Protein AF-A0AAV3U294-F1 (afdb_monomer)

Sequence (152 aa):
MIKMIFPLLAILTLQACTVTKSQQLVNYAGEISECKSTVEGLPAFDPGAHITANRNLRIVCESRAKTGWYPAENAGRVVITTIQAGERVVVQSVGESVVSVRAQDIILSIDGEAVNNAEEAKKYLFGKVGSPVNITVLRDNKAVIVTEHRSK

Radius of gyration: 25.11 Å; Cα contacts (8 Å, |Δi|>4): 289; chains: 1; bounding box: 40×27×100 Å

Solvent-accessible surface area (backbone atoms only — not comparable to full-atom values): 8677 Å² total; per-residue (Å²): 138,84,82,85,81,76,81,77,78,75,77,73,74,75,70,68,33,59,33,74,42,74,49,54,26,30,33,89,86,71,50,77,49,74,43,69,18,75,33,74,83,40,58,70,82,40,66,66,41,53,52,49,14,51,52,50,28,48,55,55,44,56,60,39,40,79,75,41,32,27,48,53,96,44,46,32,78,80,43,64,43,58,38,70,58,85,79,39,17,29,27,69,41,62,34,93,85,52,84,71,68,53,60,70,27,30,45,50,22,50,75,82,43,75,42,68,45,27,66,59,50,45,40,54,56,27,60,44,40,74,37,74,43,42,35,32,26,40,50,97,92,37,84,43,81,34,72,46,71,33,69,121

Organism: NCBI:txid1306992

Secondary structure (DSSP, 8-state):
------------------EEEEEEEEETT--EEEEEEEE-SS-TT-HHHHHHHHHHHHHHHHHHHTTTEEEGGGPPP--EEEEEETTEEEEEEE-TT--S--TTPEEEEETTEE---HHHHHHHHHT-TTSEEEEEEEETTEEEEEEEE---

Mean predicted aligned error: 10.56 Å

pLDDT: mean 82.38, std 15.06, range [34.22, 97.06]

Nearest PDB structures (foldseek):
  7xft-assembly1_A-2  TM=9.352E-01  e=7.490E-03  Pseudomonas aeruginosa PAO1
  7w70-assembly1_B  TM=9.264E-01  e=1.269E-02  Kangiella koreensis DSM 16069
  7w6y-assembly1_A  TM=9.247E-01  e=2.151E-02  Kangiella koreensis DSM 16069
  3id4-assembly1_A  TM=8.859E-01  e=4.609E-02  Escherichia coli K-12
  3id3-assembly1_B  TM=6.899E-01  e=3.058E-02  Escherichia coli K-12

Foldseek 3Di:
DDDPDDPPPPPPPPPFAKDKDKFWKAFLVRDIDMQMFIDTNDHNPPVVRVVVRVVNSCVRQVVVLVVLIEGPVQFANQQWQWDQDPQWIFTCGGHPLWDFDDGGWTWQDKQPHGDRDRVVVSSVVRRQAQHWIWTFTQDPNDTDTDIHHHHD

Structure (mmCIF, N/CA/C/O backbone):
data_AF-A0AAV3U294-F1
#
_entry.id   AF-A0AAV3U294-F1
#
loop_
_atom_site.group_PDB
_atom_site.id
_atom_site.type_symbol
_atom_site.label_atom_id
_atom_site.label_alt_id
_atom_site.label_comp_id
_atom_site.label_asym_id
_atom_site.label_entity_id
_atom_site.label_seq_id
_atom_site.pdbx_PDB_ins_code
_atom_site.Cartn_x
_atom_site.Cartn_y
_atom_site.Cartn_z
_atom_site.occupancy
_atom_site.B_iso_or_equiv
_atom_site.auth_seq_id
_atom_site.auth_comp_id
_atom_site.auth_asym_id
_atom_site.auth_atom_id
_atom_site.pdbx_PDB_model_num
ATOM 1 N N . MET A 1 1 ? 22.236 -13.099 -76.195 1.00 40.25 1 MET A N 1
ATOM 2 C CA . MET A 1 1 ? 23.164 -12.249 -75.410 1.00 40.25 1 MET A CA 1
ATOM 3 C C . MET A 1 1 ? 22.431 -10.990 -74.971 1.00 40.25 1 MET A C 1
ATOM 5 O O . MET A 1 1 ? 21.498 -10.606 -75.656 1.00 40.25 1 MET A O 1
ATOM 9 N N . ILE A 1 2 ? 22.895 -10.383 -73.870 1.00 34.22 2 ILE A N 1
ATOM 10 C CA . ILE A 1 2 ? 22.353 -9.234 -73.109 1.00 34.22 2 ILE A CA 1
ATOM 11 C C . ILE A 1 2 ? 21.396 -9.644 -71.973 1.00 34.22 2 ILE A C 1
ATOM 13 O O . ILE A 1 2 ? 20.177 -9.669 -72.095 1.00 34.22 2 ILE A O 1
ATOM 17 N N . LYS A 1 3 ? 22.025 -9.981 -70.836 1.00 34.22 3 LYS A N 1
ATOM 18 C CA . LYS A 1 3 ? 21.443 -10.003 -69.487 1.00 34.22 3 LYS A CA 1
ATOM 19 C C . LYS A 1 3 ? 21.236 -8.550 -69.044 1.00 34.22 3 LYS A C 1
ATOM 21 O O . LYS A 1 3 ? 22.219 -7.839 -68.855 1.00 34.22 3 LYS A O 1
ATOM 26 N N . MET A 1 4 ? 19.990 -8.121 -68.856 1.00 35.88 4 MET A N 1
ATOM 27 C CA . MET A 1 4 ? 19.680 -6.904 -68.101 1.00 35.88 4 MET A CA 1
ATOM 28 C C . MET A 1 4 ? 19.887 -7.191 -66.612 1.00 35.88 4 MET A C 1
ATOM 30 O O . MET A 1 4 ? 19.115 -7.920 -65.994 1.00 35.88 4 MET A O 1
ATOM 34 N N . ILE A 1 5 ? 20.963 -6.646 -66.050 1.00 45.22 5 ILE A N 1
ATOM 35 C CA . ILE A 1 5 ? 21.201 -6.604 -64.608 1.00 45.22 5 ILE A CA 1
ATOM 36 C C . ILE A 1 5 ? 20.440 -5.382 -64.089 1.00 45.22 5 ILE A C 1
ATOM 38 O O . ILE A 1 5 ? 20.882 -4.250 -64.263 1.00 45.22 5 ILE A O 1
ATOM 42 N N . PHE A 1 6 ? 19.271 -5.610 -63.493 1.00 44.47 6 PHE A N 1
ATOM 43 C CA . PHE A 1 6 ? 18.616 -4.609 -62.654 1.00 44.47 6 PHE A CA 1
ATOM 44 C C . PHE A 1 6 ? 19.454 -4.440 -61.379 1.00 44.47 6 PHE A C 1
ATOM 46 O O . PHE A 1 6 ? 19.675 -5.439 -60.685 1.00 44.47 6 PHE A O 1
ATOM 53 N N . PRO A 1 7 ? 19.924 -3.228 -61.030 1.00 44.84 7 PRO A N 1
ATOM 54 C CA . PRO A 1 7 ? 20.492 -3.002 -59.718 1.00 44.84 7 PRO A CA 1
ATOM 55 C C . PRO A 1 7 ? 19.323 -3.027 -58.737 1.00 44.84 7 PRO A C 1
ATOM 57 O O . PRO A 1 7 ? 18.534 -2.086 -58.648 1.00 44.84 7 PRO A O 1
ATOM 6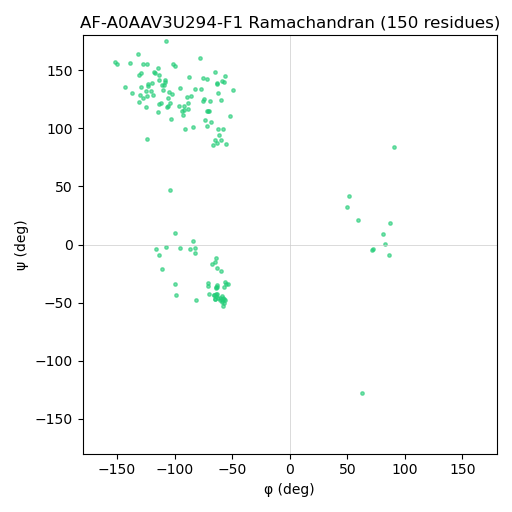0 N N . LEU A 1 8 ? 19.182 -4.154 -58.041 1.00 42.12 8 LEU A N 1
ATOM 61 C CA . LEU A 1 8 ? 18.346 -4.269 -56.861 1.00 42.12 8 LEU A CA 1
ATOM 62 C C . LEU A 1 8 ? 18.932 -3.287 -55.839 1.00 42.12 8 LEU A C 1
ATOM 64 O O . LEU A 1 8 ? 19.916 -3.584 -55.163 1.00 42.12 8 LEU A O 1
ATOM 68 N N . LEU A 1 9 ? 18.385 -2.072 -55.802 1.00 44.19 9 LEU A N 1
ATOM 69 C CA . LEU A 1 9 ? 18.659 -1.088 -54.771 1.00 44.19 9 LEU A CA 1
ATOM 70 C C . LEU A 1 9 ? 18.082 -1.674 -53.478 1.00 44.19 9 LEU A C 1
ATOM 72 O O . LEU A 1 9 ? 16.915 -1.475 -53.147 1.00 44.19 9 LEU A O 1
ATOM 76 N N . ALA A 1 10 ? 18.881 -2.500 -52.804 1.00 46.44 10 ALA A N 1
ATOM 77 C CA . ALA A 1 10 ? 18.599 -2.981 -51.470 1.00 46.44 10 ALA A CA 1
ATOM 78 C C . ALA A 1 10 ? 18.621 -1.756 -50.556 1.00 46.44 10 ALA A C 1
ATOM 80 O O . ALA A 1 10 ? 19.665 -1.352 -50.047 1.00 46.44 10 ALA A O 1
ATOM 81 N N . ILE A 1 11 ? 17.456 -1.130 -50.395 1.00 49.09 11 ILE A N 1
ATOM 82 C CA . ILE A 1 11 ? 17.183 -0.230 -49.285 1.00 49.09 11 ILE A CA 1
ATOM 83 C C . ILE A 1 11 ? 17.280 -1.122 -48.047 1.00 49.09 11 ILE A C 1
ATOM 85 O O . ILE A 1 11 ? 16.300 -1.724 -47.612 1.00 49.09 11 ILE A O 1
ATOM 89 N N . LEU A 1 12 ? 18.497 -1.268 -47.518 1.00 42.12 12 LEU A N 1
ATOM 90 C CA . LEU A 1 12 ? 18.715 -1.630 -46.131 1.00 42.12 12 LEU A CA 1
ATOM 91 C C . LEU A 1 12 ? 18.054 -0.511 -45.337 1.00 42.12 12 LEU A C 1
ATOM 93 O O . LEU A 1 12 ? 18.664 0.516 -45.043 1.00 42.12 12 LEU A O 1
ATOM 97 N N . THR A 1 13 ? 16.770 -0.683 -45.033 1.00 50.41 13 THR A N 1
ATOM 98 C CA . THR A 1 13 ? 16.169 0.023 -43.918 1.00 50.41 13 THR A CA 1
ATOM 99 C C . THR A 1 13 ? 17.004 -0.394 -42.719 1.00 50.41 13 THR A C 1
ATOM 101 O O . THR A 1 13 ? 16.867 -1.514 -42.226 1.00 50.41 13 THR A O 1
ATOM 104 N N . LEU A 1 14 ? 17.937 0.471 -42.319 1.00 49.47 14 LEU A N 1
ATOM 105 C CA . LEU A 1 14 ? 18.523 0.481 -40.990 1.00 49.47 14 LEU A CA 1
ATOM 106 C C . LEU A 1 14 ? 17.332 0.582 -40.045 1.00 49.47 14 LEU A C 1
ATOM 108 O O . LEU A 1 14 ? 16.868 1.674 -39.726 1.00 49.47 14 LEU A O 1
ATOM 112 N N . GLN A 1 15 ? 16.757 -0.565 -39.688 1.00 58.09 15 GLN A N 1
ATOM 113 C CA . GLN A 1 15 ? 15.826 -0.647 -38.588 1.00 58.09 15 GLN A CA 1
ATOM 114 C C . GLN A 1 15 ? 16.664 -0.230 -37.393 1.00 58.09 15 GLN A C 1
ATOM 116 O O . GLN A 1 15 ? 17.514 -0.991 -36.933 1.00 58.09 15 GLN A O 1
ATOM 121 N N . ALA A 1 16 ? 16.525 1.034 -36.993 1.00 57.28 16 ALA A N 1
ATOM 122 C CA . ALA A 1 16 ? 17.117 1.529 -35.773 1.00 57.28 16 ALA A CA 1
ATOM 123 C C . ALA A 1 16 ? 16.674 0.555 -34.684 1.00 57.28 16 ALA A C 1
ATOM 125 O O . ALA A 1 16 ? 15.483 0.426 -34.403 1.00 57.28 16 ALA A O 1
ATOM 126 N N . CYS A 1 17 ? 17.623 -0.217 -34.164 1.00 70.75 17 CYS A N 1
ATOM 127 C CA . CYS A 1 17 ? 17.337 -1.131 -33.082 1.00 70.75 17 CYS A CA 1
ATOM 128 C C . CYS A 1 17 ? 16.820 -0.289 -31.915 1.00 70.75 17 CYS A C 1
ATOM 130 O O . CYS A 1 17 ? 17.468 0.670 -31.496 1.00 70.75 17 CYS A O 1
ATOM 132 N N . THR A 1 18 ? 15.633 -0.620 -31.428 1.00 80.81 18 THR A N 1
ATOM 133 C CA . THR A 1 18 ? 15.061 -0.007 -30.237 1.00 80.81 18 THR A CA 1
ATOM 134 C C . THR A 1 18 ? 15.078 -1.031 -29.118 1.00 80.81 18 THR A C 1
ATOM 136 O O . THR A 1 18 ? 14.782 -2.211 -29.313 1.00 80.81 18 THR A O 1
ATOM 139 N N . VAL A 1 19 ? 15.457 -0.588 -27.922 1.00 83.56 19 VAL A N 1
ATOM 140 C CA . VAL A 1 19 ? 15.300 -1.392 -26.711 1.00 83.56 19 VAL A CA 1
ATOM 141 C C . VAL A 1 19 ? 14.099 -0.851 -25.964 1.00 83.56 19 VAL A C 1
ATOM 143 O O . VAL A 1 19 ? 14.160 0.233 -25.385 1.00 83.56 19 VAL A O 1
ATOM 146 N N . THR A 1 20 ? 13.011 -1.617 -25.971 1.00 87.50 20 THR A N 1
ATOM 147 C CA . THR A 1 20 ? 11.810 -1.315 -25.190 1.00 87.50 20 THR A CA 1
ATOM 148 C C . THR A 1 20 ? 11.723 -2.246 -23.988 1.00 87.50 20 THR A C 1
ATOM 150 O O . THR A 1 20 ? 11.865 -3.464 -24.102 1.00 87.50 20 THR A O 1
ATOM 153 N N . LYS A 1 21 ? 11.480 -1.661 -22.818 1.00 89.75 21 LYS A N 1
ATOM 154 C CA . LYS A 1 21 ? 11.148 -2.367 -21.580 1.00 89.75 21 LYS A CA 1
ATOM 155 C C . LYS A 1 21 ? 9.771 -1.911 -21.124 1.00 89.75 21 LYS A C 1
ATOM 157 O O . LYS A 1 21 ? 9.467 -0.718 -21.201 1.00 89.75 21 LYS A O 1
ATOM 162 N N . SER A 1 22 ? 8.953 -2.840 -20.646 1.00 91.69 22 SER A N 1
ATOM 163 C CA . SER A 1 22 ? 7.654 -2.512 -20.073 1.00 91.69 22 SER A CA 1
ATOM 164 C C . SER A 1 22 ? 7.354 -3.319 -18.820 1.00 91.69 22 SER A C 1
ATOM 166 O O . SER A 1 22 ? 7.934 -4.381 -18.595 1.00 91.69 22 SER A O 1
ATOM 168 N N . GLN A 1 23 ? 6.472 -2.776 -17.986 1.00 90.88 23 GLN A N 1
ATOM 169 C CA . GLN A 1 23 ? 5.974 -3.426 -16.783 1.00 90.88 23 GLN A CA 1
ATOM 170 C C . GLN A 1 23 ? 4.496 -3.079 -16.598 1.00 90.88 23 GLN A C 1
ATOM 172 O O . GLN A 1 23 ? 4.084 -1.926 -16.756 1.00 90.88 23 GLN A O 1
ATOM 177 N N . GLN A 1 24 ? 3.695 -4.094 -16.275 1.00 92.00 24 GLN A N 1
ATOM 178 C CA . GLN A 1 24 ? 2.291 -3.906 -15.934 1.00 92.00 24 GLN A CA 1
ATOM 179 C C . GLN A 1 24 ? 2.167 -3.375 -14.508 1.00 92.00 24 GLN A C 1
ATOM 181 O O . GLN A 1 24 ? 2.791 -3.883 -13.574 1.00 92.00 24 GLN A O 1
ATOM 186 N N . LEU A 1 25 ? 1.333 -2.358 -14.358 1.00 89.69 25 LEU A N 1
ATOM 187 C CA . LEU A 1 25 ? 0.952 -1.753 -13.099 1.00 89.69 25 LEU A CA 1
ATOM 188 C C . LEU A 1 25 ? -0.528 -2.017 -12.851 1.00 89.69 25 LEU A C 1
ATOM 190 O O . LEU A 1 25 ? -1.332 -2.005 -13.781 1.00 89.69 25 LEU A O 1
ATOM 194 N N . VAL A 1 26 ? -0.887 -2.183 -11.589 1.00 89.44 26 VAL A N 1
ATOM 195 C CA . VAL A 1 26 ? -2.268 -2.290 -11.134 1.00 89.44 26 VAL A CA 1
ATOM 196 C C . VAL A 1 26 ? -2.483 -1.344 -9.960 1.00 89.44 26 VAL A C 1
ATOM 198 O O . VAL A 1 26 ? -1.564 -1.094 -9.173 1.00 89.44 26 VAL A O 1
ATOM 201 N N . ASN A 1 27 ? -3.678 -0.780 -9.853 1.00 87.62 27 ASN A N 1
ATOM 202 C CA . ASN A 1 27 ? -4.065 0.035 -8.708 1.00 87.62 27 ASN A CA 1
ATOM 203 C C . ASN A 1 27 ? -5.069 -0.699 -7.808 1.00 87.62 27 ASN A C 1
ATOM 205 O O . ASN A 1 27 ? -5.551 -1.789 -8.116 1.00 87.62 27 ASN A O 1
ATOM 209 N N . TYR A 1 28 ? -5.410 -0.085 -6.678 1.00 81.31 28 TYR A N 1
ATOM 210 C CA . TYR A 1 28 ? -6.334 -0.670 -5.703 1.00 81.31 28 TYR A CA 1
ATOM 211 C C . TYR A 1 28 ? -7.773 -0.852 -6.230 1.00 81.31 28 TYR A C 1
ATOM 213 O O . TYR A 1 28 ? -8.568 -1.538 -5.584 1.00 81.31 28 TYR A O 1
ATOM 221 N N . ALA A 1 29 ? -8.126 -0.207 -7.348 1.00 82.06 29 ALA A N 1
ATOM 222 C CA . ALA A 1 29 ? -9.411 -0.359 -8.027 1.00 82.06 29 ALA A CA 1
ATOM 223 C C . ALA A 1 29 ? -9.412 -1.540 -9.018 1.00 82.06 29 ALA A C 1
ATOM 225 O O . ALA A 1 29 ? -10.452 -1.859 -9.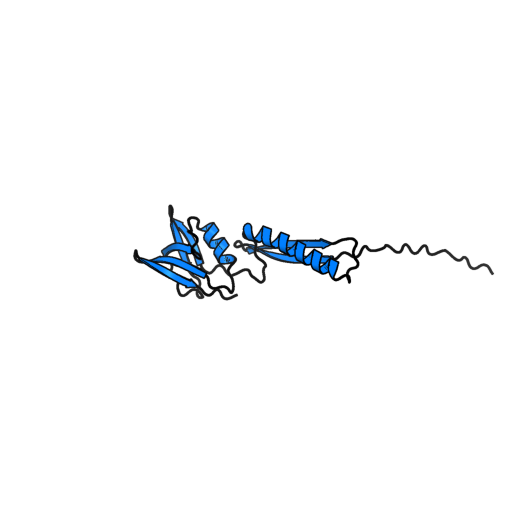587 1.00 82.06 29 ALA A O 1
ATOM 226 N N . GLY A 1 30 ? -8.269 -2.212 -9.200 1.00 82.19 30 GLY A N 1
ATOM 227 C CA . GLY A 1 30 ? -8.105 -3.306 -10.155 1.00 82.19 30 GLY A CA 1
ATOM 228 C C . GLY A 1 30 ? -7.871 -2.835 -11.591 1.00 82.19 30 GLY A C 1
ATOM 229 O O . GLY A 1 30 ? -7.870 -3.657 -12.505 1.00 82.19 30 GLY A O 1
ATOM 230 N N . GLU A 1 31 ? -7.661 -1.536 -11.810 1.00 88.88 31 GLU A N 1
ATOM 231 C CA . GLU A 1 31 ? -7.319 -1.013 -13.130 1.00 88.88 31 GLU A CA 1
ATOM 232 C C . GLU A 1 31 ? -5.888 -1.402 -13.487 1.00 88.88 31 GLU A C 1
ATOM 234 O O . GLU A 1 31 ? -4.999 -1.387 -12.635 1.00 88.88 31 GLU A O 1
ATOM 239 N N . ILE A 1 32 ? -5.664 -1.712 -14.763 1.00 90.12 32 ILE A N 1
ATOM 240 C CA . ILE A 1 32 ? -4.362 -2.115 -15.293 1.00 90.12 32 ILE A CA 1
ATOM 241 C C . ILE A 1 32 ? -3.824 -0.995 -16.184 1.00 90.12 32 ILE A C 1
ATOM 243 O O . ILE A 1 32 ? -4.522 -0.479 -17.054 1.00 90.12 32 ILE A O 1
ATOM 247 N N . SER A 1 33 ? -2.560 -0.639 -15.986 1.00 91.81 33 SER A N 1
ATOM 248 C CA . SER A 1 33 ? -1.807 0.302 -16.815 1.00 91.81 33 SER A CA 1
ATOM 249 C C . SER A 1 33 ? -0.453 -0.311 -17.152 1.00 91.81 33 SER A C 1
ATOM 251 O O . SER A 1 33 ? 0.008 -1.240 -16.501 1.00 91.81 33 SER A O 1
ATOM 253 N N . GLU A 1 34 ? 0.232 0.233 -18.149 1.00 92.19 34 GLU A N 1
ATOM 254 C CA . GLU A 1 34 ? 1.587 -0.186 -18.501 1.00 92.19 34 GLU A CA 1
ATOM 255 C C . GLU A 1 34 ? 2.542 1.006 -18.376 1.00 92.19 34 GLU A C 1
ATOM 257 O O . GLU A 1 34 ? 2.239 2.098 -18.862 1.00 92.19 34 GLU A O 1
ATOM 262 N N . CYS A 1 35 ? 3.684 0.822 -17.711 1.00 89.81 35 CYS A N 1
ATOM 263 C CA . CYS A 1 35 ? 4.816 1.740 -17.825 1.00 89.81 35 CYS A CA 1
ATOM 264 C C . CYS A 1 35 ? 5.779 1.200 -18.887 1.00 89.81 35 CYS A C 1
ATOM 266 O O . CYS A 1 35 ? 6.063 0.003 -18.927 1.00 89.81 35 CYS A O 1
ATOM 268 N N . LYS A 1 36 ? 6.255 2.084 -19.773 1.00 91.88 36 LYS A N 1
ATOM 269 C CA . LYS A 1 36 ? 7.175 1.756 -20.870 1.00 91.88 36 LYS A CA 1
ATOM 270 C C . LYS A 1 36 ? 8.368 2.692 -20.864 1.00 91.88 36 LYS A C 1
ATOM 272 O O . LYS A 1 36 ? 8.243 3.867 -20.533 1.00 91.88 36 LYS A O 1
ATOM 277 N N . SER A 1 37 ? 9.502 2.161 -21.286 1.00 90.75 37 SER A N 1
ATOM 278 C CA . SER A 1 37 ? 10.722 2.907 -21.547 1.00 90.75 37 SER A CA 1
ATOM 279 C C . SER A 1 37 ? 11.332 2.401 -22.843 1.00 90.75 37 SER A C 1
ATOM 281 O O . SER A 1 37 ? 11.488 1.190 -23.013 1.00 90.75 37 SER A O 1
ATOM 283 N N . THR A 1 38 ? 11.670 3.324 -23.740 1.00 87.56 38 THR A N 1
ATOM 284 C CA . THR A 1 38 ? 12.287 3.023 -25.032 1.00 87.56 38 THR A CA 1
ATOM 285 C C . THR A 1 38 ? 13.586 3.805 -25.153 1.00 87.56 38 THR A C 1
ATOM 287 O O . THR A 1 38 ? 13.620 5.003 -24.879 1.00 87.56 38 THR A O 1
ATOM 290 N N . VAL A 1 39 ? 14.654 3.121 -25.556 1.00 85.00 39 VAL A N 1
ATOM 291 C CA . VAL A 1 39 ? 15.932 3.732 -25.934 1.00 85.00 39 VAL A CA 1
ATOM 292 C C 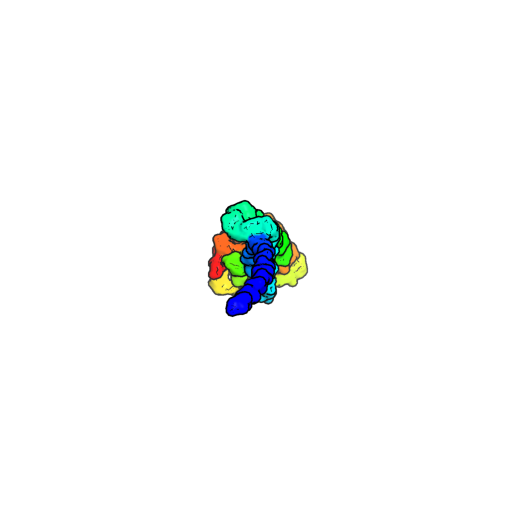. VAL A 1 39 ? 16.133 3.486 -27.423 1.00 85.00 39 VAL A C 1
ATOM 294 O O . VAL A 1 39 ? 16.131 2.337 -27.871 1.00 85.00 39 VAL A O 1
ATOM 297 N N . GLU A 1 40 ? 16.265 4.571 -28.180 1.00 85.19 40 GLU A N 1
ATOM 298 C CA . GLU A 1 40 ? 16.476 4.557 -29.628 1.00 85.19 40 GLU A CA 1
ATOM 299 C C . GLU A 1 40 ? 17.952 4.807 -29.964 1.00 85.19 40 GLU A C 1
ATOM 301 O O . GLU A 1 40 ? 18.683 5.424 -29.189 1.00 85.19 40 GLU A O 1
ATOM 306 N N . GLY A 1 41 ? 18.393 4.343 -31.135 1.00 75.25 41 GLY A N 1
ATOM 307 C CA . GLY A 1 41 ? 19.711 4.685 -31.683 1.00 75.25 41 GLY A CA 1
ATOM 308 C C . GLY A 1 41 ? 20.888 3.862 -31.152 1.00 75.25 41 GLY A C 1
ATOM 309 O O . GLY A 1 41 ? 22.012 4.076 -31.600 1.00 75.25 41 GLY A O 1
ATOM 310 N N . LEU A 1 42 ? 20.648 2.897 -30.259 1.00 70.94 42 LEU A N 1
ATOM 311 C CA . LEU A 1 42 ? 21.655 1.934 -29.811 1.00 70.94 42 LEU A CA 1
ATOM 312 C C . LEU A 1 42 ? 21.292 0.518 -30.272 1.00 70.94 42 LEU A C 1
ATOM 314 O O . LEU A 1 42 ? 20.117 0.147 -30.257 1.00 70.94 42 LEU A O 1
ATOM 318 N N . PRO A 1 43 ? 22.275 -0.306 -30.673 1.00 72.00 43 PRO A N 1
ATOM 319 C CA . PRO A 1 43 ? 22.000 -1.683 -31.044 1.00 72.00 43 PRO A CA 1
ATOM 320 C C . PRO A 1 43 ? 21.357 -2.443 -29.878 1.00 72.00 43 PRO A C 1
ATOM 322 O O . PRO A 1 43 ? 21.762 -2.301 -28.729 1.00 72.00 43 PRO A O 1
ATOM 325 N N . ALA A 1 44 ? 20.380 -3.304 -30.170 1.00 68.31 44 ALA A N 1
ATOM 326 C CA . ALA A 1 44 ? 19.616 -4.016 -29.142 1.00 68.31 44 ALA A CA 1
ATOM 327 C C . ALA A 1 44 ? 20.457 -4.988 -28.294 1.00 68.31 44 ALA A C 1
ATOM 329 O O . ALA A 1 44 ? 19.981 -5.485 -27.281 1.00 68.31 44 ALA A O 1
ATOM 330 N N . PHE A 1 45 ? 21.690 -5.281 -28.698 1.00 74.00 45 PHE A N 1
ATOM 331 C CA . PHE A 1 45 ? 22.648 -6.095 -27.951 1.00 74.00 45 PHE A CA 1
ATOM 332 C C . PHE A 1 45 ? 23.608 -5.259 -27.093 1.00 74.00 45 PHE A C 1
ATOM 334 O O . PHE A 1 45 ? 24.408 -5.841 -26.368 1.00 74.00 45 PHE A O 1
ATOM 341 N N . ASP A 1 46 ? 23.531 -3.925 -27.142 1.00 80.38 46 ASP A N 1
ATOM 342 C CA . ASP A 1 46 ? 24.310 -3.044 -26.273 1.00 80.38 46 ASP A CA 1
ATOM 343 C C . ASP A 1 46 ? 23.792 -3.140 -24.825 1.00 80.38 46 ASP A C 1
ATOM 345 O O . ASP A 1 46 ? 22.657 -2.728 -24.542 1.00 80.38 46 ASP A O 1
ATOM 349 N N . PRO A 1 47 ? 24.598 -3.646 -23.873 1.00 83.56 47 PRO A N 1
ATOM 350 C CA . PRO A 1 47 ? 24.214 -3.688 -22.467 1.00 83.56 47 PRO A CA 1
ATOM 351 C C . PRO A 1 47 ? 23.856 -2.302 -21.911 1.00 83.56 47 PRO A C 1
ATOM 353 O O . PRO A 1 47 ? 22.960 -2.192 -21.073 1.00 83.56 47 PRO A O 1
ATOM 356 N N . GLY A 1 48 ? 24.495 -1.234 -22.402 1.00 84.19 48 GLY A N 1
ATOM 357 C CA . GLY A 1 48 ? 24.218 0.148 -22.012 1.00 84.19 48 GLY A CA 1
ATOM 358 C C . GLY A 1 48 ? 22.803 0.599 -22.377 1.00 84.19 48 GLY A C 1
ATOM 359 O O . GLY A 1 48 ? 22.146 1.277 -21.578 1.00 84.19 48 GLY A O 1
ATOM 360 N N . ALA A 1 49 ? 22.285 0.154 -23.525 1.00 83.81 49 ALA A N 1
ATOM 361 C CA . ALA A 1 49 ? 20.910 0.422 -23.943 1.00 83.81 49 ALA A CA 1
ATOM 362 C C . ALA A 1 49 ? 19.896 -0.257 -23.009 1.00 83.81 49 ALA A C 1
ATOM 364 O O . ALA A 1 49 ? 18.935 0.379 -22.572 1.00 83.81 49 ALA A O 1
ATOM 365 N N . HIS A 1 50 ? 20.140 -1.516 -22.619 1.00 83.94 50 HIS A N 1
ATOM 366 C CA . HIS A 1 50 ? 19.289 -2.232 -21.654 1.00 83.94 50 HIS A CA 1
ATOM 367 C C . HIS A 1 50 ? 19.334 -1.618 -20.259 1.00 83.94 50 HIS A C 1
ATOM 369 O O . HIS A 1 50 ? 18.285 -1.459 -19.634 1.00 83.94 50 HIS A O 1
ATOM 375 N N . ILE A 1 51 ? 20.522 -1.249 -19.769 1.00 86.50 51 ILE A N 1
ATOM 376 C CA . ILE A 1 51 ? 20.685 -0.597 -18.462 1.00 86.50 51 ILE A CA 1
ATOM 377 C C . ILE A 1 51 ? 19.921 0.730 -18.438 1.00 86.50 51 ILE A C 1
ATOM 379 O O . ILE A 1 51 ? 19.171 0.994 -17.496 1.00 86.50 51 ILE A O 1
ATOM 383 N N . THR A 1 52 ? 20.057 1.540 -19.489 1.00 87.94 52 THR A N 1
ATOM 384 C CA . THR A 1 52 ? 19.361 2.827 -19.607 1.00 87.94 52 THR A CA 1
ATOM 385 C C . THR A 1 52 ? 17.850 2.634 -19.694 1.00 87.94 52 THR A C 1
ATOM 387 O O . THR A 1 52 ? 17.108 3.274 -18.946 1.00 87.94 52 THR A O 1
ATOM 390 N N . ALA A 1 53 ? 17.383 1.701 -20.530 1.00 86.94 53 ALA A N 1
ATOM 391 C CA . ALA A 1 53 ? 15.964 1.392 -20.657 1.00 86.94 53 ALA A CA 1
ATOM 392 C C . ALA A 1 53 ? 15.363 0.937 -19.316 1.00 86.94 53 ALA A C 1
ATOM 394 O O . ALA A 1 53 ? 14.308 1.441 -18.929 1.00 86.94 53 ALA A O 1
ATOM 395 N N . ASN A 1 54 ? 16.060 0.068 -18.573 1.00 88.12 54 ASN A N 1
ATOM 396 C CA . ASN A 1 54 ? 15.653 -0.389 -17.241 1.00 88.12 54 ASN A CA 1
ATOM 397 C C . ASN A 1 54 ? 15.633 0.748 -16.212 1.00 88.12 54 ASN A C 1
ATOM 399 O O . ASN A 1 54 ? 14.682 0.862 -15.441 1.00 88.12 54 ASN A O 1
ATOM 403 N N . ARG A 1 55 ? 16.657 1.612 -16.195 1.00 89.56 55 ARG A N 1
ATOM 404 C CA . ARG A 1 55 ? 16.710 2.767 -15.287 1.00 89.56 55 ARG A CA 1
ATOM 405 C C . ARG A 1 55 ? 15.531 3.707 -15.526 1.00 89.56 55 ARG A C 1
ATOM 407 O O . ARG A 1 55 ? 14.870 4.106 -14.571 1.00 89.56 55 ARG A O 1
ATOM 414 N N . ASN A 1 56 ? 15.271 4.038 -16.787 1.00 90.38 56 ASN A N 1
ATOM 415 C CA . ASN A 1 56 ? 14.167 4.907 -17.181 1.00 90.38 56 ASN A CA 1
ATOM 416 C C . ASN A 1 56 ? 12.814 4.271 -16.844 1.00 90.38 56 ASN A C 1
ATOM 418 O O . ASN A 1 56 ? 11.954 4.949 -16.286 1.00 90.38 56 ASN A O 1
ATOM 422 N N . LEU A 1 57 ? 12.650 2.965 -17.097 1.00 90.38 57 LEU A N 1
ATOM 423 C CA . LEU A 1 57 ? 11.447 2.232 -16.705 1.00 90.38 57 LEU A CA 1
ATOM 424 C C . LEU A 1 57 ? 11.219 2.351 -15.197 1.00 90.38 57 LEU A C 1
ATOM 426 O O . LEU A 1 57 ? 10.141 2.763 -14.779 1.00 90.38 57 LEU A O 1
ATOM 430 N N . ARG A 1 58 ? 12.250 2.078 -14.388 1.00 88.25 58 ARG A N 1
ATOM 431 C CA . ARG A 1 58 ? 12.169 2.172 -12.927 1.00 88.25 58 ARG A CA 1
ATOM 432 C C . ARG A 1 58 ? 11.721 3.560 -12.470 1.00 88.25 58 ARG A C 1
ATOM 434 O O . ARG A 1 58 ? 10.789 3.649 -11.685 1.00 88.25 58 ARG A O 1
ATOM 441 N N . ILE A 1 59 ? 12.321 4.629 -12.997 1.00 88.50 59 ILE A N 1
ATOM 442 C CA . ILE A 1 59 ? 11.947 6.012 -12.651 1.00 88.50 59 ILE A CA 1
ATOM 443 C C . ILE A 1 59 ? 10.464 6.275 -12.964 1.00 88.50 59 ILE A C 1
ATOM 445 O O . ILE A 1 59 ? 9.737 6.820 -12.130 1.00 88.50 59 ILE A O 1
ATOM 449 N N . VAL A 1 60 ? 9.994 5.860 -14.145 1.00 88.38 60 VAL A N 1
ATOM 450 C CA . VAL A 1 60 ? 8.593 6.045 -14.552 1.00 88.38 60 VAL A CA 1
ATOM 451 C C . VAL A 1 60 ? 7.649 5.241 -13.651 1.00 88.38 60 VAL A C 1
ATOM 453 O O . VAL A 1 60 ? 6.666 5.797 -13.160 1.00 88.38 60 VAL A O 1
ATOM 456 N N . CYS A 1 61 ? 7.938 3.968 -13.374 1.00 86.75 61 CYS A N 1
ATOM 457 C CA . CYS A 1 61 ? 7.072 3.134 -12.538 1.00 86.75 61 CYS A CA 1
ATOM 458 C C . CYS A 1 61 ? 7.109 3.563 -11.048 1.00 86.75 61 CYS A C 1
ATOM 460 O O . CYS A 1 61 ? 6.067 3.586 -10.399 1.00 86.75 61 CYS A O 1
ATOM 462 N N . GLU A 1 62 ? 8.253 4.005 -10.509 1.00 84.88 62 GLU A N 1
ATOM 463 C CA . GLU A 1 62 ? 8.362 4.558 -9.143 1.00 84.88 62 GLU A CA 1
ATOM 464 C C . GLU A 1 62 ? 7.558 5.858 -8.981 1.00 84.88 62 GLU A C 1
ATOM 466 O O . GLU A 1 62 ? 6.926 6.081 -7.947 1.00 84.88 62 GLU A O 1
ATOM 471 N N . SER A 1 63 ? 7.524 6.711 -10.011 1.00 85.81 63 SER A N 1
ATOM 472 C CA . SER A 1 63 ? 6.690 7.920 -9.992 1.00 85.81 63 SER A CA 1
ATOM 473 C C . SER A 1 63 ? 5.194 7.585 -9.919 1.00 85.81 63 SER A C 1
ATOM 475 O O . SER A 1 63 ? 4.443 8.235 -9.193 1.00 85.81 63 SER A O 1
ATOM 477 N N . ARG A 1 64 ? 4.779 6.510 -10.601 1.00 85.88 64 ARG A N 1
ATOM 478 C CA . ARG A 1 64 ? 3.407 5.987 -10.598 1.00 85.88 64 ARG A CA 1
ATOM 479 C C . ARG A 1 64 ? 3.044 5.343 -9.254 1.00 85.88 64 ARG A C 1
ATOM 481 O O . ARG A 1 64 ? 1.909 5.511 -8.806 1.00 85.88 64 ARG A O 1
ATOM 488 N N . ALA A 1 65 ? 3.995 4.716 -8.559 1.00 79.44 65 ALA A N 1
ATOM 489 C CA . ALA A 1 65 ? 3.781 4.168 -7.213 1.00 79.44 65 ALA A CA 1
ATOM 490 C C . ALA A 1 65 ? 3.299 5.222 -6.209 1.00 79.44 65 ALA A C 1
ATOM 492 O O . ALA A 1 65 ? 2.392 4.953 -5.425 1.00 79.44 65 ALA A O 1
ATOM 493 N N . LYS A 1 66 ? 3.798 6.462 -6.308 1.00 77.19 66 LYS A N 1
ATOM 494 C CA . LYS A 1 66 ? 3.319 7.589 -5.484 1.00 77.19 66 LYS A CA 1
ATOM 495 C C . LYS A 1 66 ? 1.852 7.951 -5.733 1.00 77.19 66 LYS A C 1
ATOM 497 O O . LYS A 1 66 ? 1.220 8.574 -4.891 1.00 77.19 66 LYS A O 1
ATOM 502 N N . THR A 1 67 ? 1.308 7.554 -6.880 1.00 82.06 67 THR A N 1
ATOM 503 C CA . THR A 1 67 ? -0.096 7.770 -7.263 1.00 82.06 67 THR A CA 1
ATOM 504 C C . THR A 1 67 ? -0.974 6.531 -7.046 1.00 82.06 67 THR A C 1
ATOM 506 O O . THR A 1 67 ? -2.122 6.510 -7.481 1.00 82.06 67 THR A O 1
ATOM 509 N N . GLY A 1 68 ? -0.461 5.498 -6.364 1.00 81.56 68 GLY A N 1
ATOM 510 C CA . GLY A 1 68 ? -1.214 4.283 -6.029 1.00 81.56 68 GLY A CA 1
ATOM 511 C C . GLY A 1 68 ? -1.197 3.190 -7.104 1.00 81.56 68 GLY A C 1
ATOM 512 O O . GLY A 1 68 ? -2.056 2.311 -7.081 1.00 81.56 68 GLY A O 1
ATOM 513 N N . TRP A 1 69 ? -0.241 3.242 -8.036 1.00 88.19 69 TRP A N 1
ATOM 514 C CA . TRP A 1 69 ? -0.033 2.227 -9.073 1.00 88.19 69 TRP A CA 1
ATOM 515 C C . TRP A 1 69 ? 1.194 1.376 -8.765 1.00 88.19 69 TRP A C 1
ATOM 517 O O . TRP A 1 69 ? 2.311 1.886 -8.747 1.00 88.19 69 TRP A O 1
ATOM 527 N N . TYR A 1 70 ? 1.013 0.074 -8.594 1.00 85.44 70 TYR A N 1
ATOM 528 C CA . TYR A 1 70 ? 2.085 -0.830 -8.184 1.00 85.44 70 TYR A CA 1
ATOM 529 C C . TYR A 1 70 ? 2.350 -1.870 -9.265 1.00 85.44 70 TYR A C 1
ATOM 531 O O . TYR A 1 70 ? 1.408 -2.261 -9.954 1.00 85.44 70 TYR A O 1
ATOM 539 N N . PRO A 1 71 ? 3.598 -2.345 -9.428 1.00 84.50 71 PRO A N 1
ATOM 540 C CA .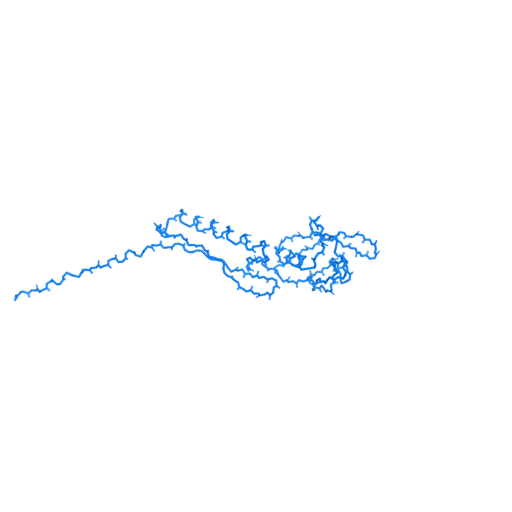 PRO A 1 71 ? 3.876 -3.489 -10.285 1.00 84.50 71 PRO A CA 1
ATOM 541 C C . PRO A 1 71 ? 2.930 -4.646 -9.983 1.00 84.50 71 PRO A C 1
ATOM 543 O O . PRO A 1 71 ? 2.753 -4.986 -8.816 1.00 84.50 71 PRO A O 1
ATOM 546 N N . ALA A 1 72 ? 2.341 -5.258 -11.011 1.00 82.56 72 ALA A N 1
ATOM 547 C CA . ALA A 1 72 ? 1.380 -6.349 -10.830 1.00 82.56 72 ALA A CA 1
ATOM 548 C C . ALA A 1 72 ? 1.959 -7.510 -9.994 1.00 82.56 72 ALA A C 1
ATOM 550 O O . ALA A 1 72 ? 1.260 -8.097 -9.177 1.00 82.56 72 ALA A O 1
ATOM 551 N N . GLU A 1 73 ? 3.262 -7.774 -10.122 1.00 75.81 73 GLU A N 1
ATOM 552 C CA . GLU A 1 73 ? 4.019 -8.765 -9.335 1.00 75.81 73 GLU A CA 1
ATOM 553 C C . GLU A 1 73 ? 4.177 -8.434 -7.832 1.00 75.81 73 GLU A C 1
ATOM 555 O O . GLU A 1 73 ? 4.527 -9.316 -7.033 1.00 75.81 73 GLU A O 1
ATOM 560 N N . ASN A 1 74 ? 3.939 -7.168 -7.470 1.00 71.88 74 ASN A N 1
ATOM 561 C CA . ASN A 1 74 ? 4.065 -6.591 -6.128 1.00 71.88 74 ASN A CA 1
ATOM 562 C C . ASN A 1 74 ? 2.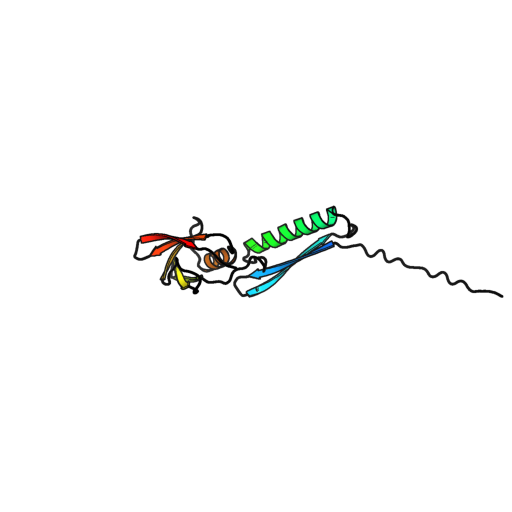724 -6.092 -5.571 1.00 71.88 74 ASN A C 1
ATOM 564 O O . ASN A 1 74 ? 2.679 -5.613 -4.440 1.00 71.88 74 ASN A O 1
ATOM 568 N N . ALA A 1 75 ? 1.647 -6.156 -6.350 1.00 73.62 75 ALA A N 1
ATOM 569 C CA . ALA A 1 75 ? 0.337 -5.689 -5.937 1.00 73.62 75 ALA A CA 1
ATOM 570 C C . ALA A 1 75 ? -0.384 -6.742 -5.098 1.00 73.62 75 ALA A C 1
ATOM 572 O O . ALA A 1 75 ? -0.401 -7.925 -5.435 1.00 73.62 75 ALA A O 1
ATOM 573 N N . GLY A 1 76 ? -0.966 -6.306 -3.982 1.00 69.56 76 GLY A N 1
ATOM 574 C CA . GLY A 1 76 ? -1.576 -7.207 -3.010 1.00 69.56 76 GLY A CA 1
ATOM 575 C C . GLY A 1 76 ? -3.072 -7.291 -3.160 1.00 69.56 76 GLY A C 1
ATOM 576 O O . GLY A 1 76 ? -3.724 -6.323 -3.530 1.00 69.56 76 GLY A O 1
ATOM 577 N N . ARG A 1 77 ? -3.672 -8.404 -2.746 1.00 69.69 77 ARG A N 1
ATOM 578 C CA . ARG A 1 77 ? -5.121 -8.411 -2.507 1.00 69.69 77 ARG A CA 1
ATOM 579 C C . ARG A 1 77 ? -5.450 -7.435 -1.389 1.00 69.69 77 ARG A C 1
ATOM 581 O O . ARG A 1 77 ? -4.830 -7.499 -0.337 1.00 69.69 77 ARG A O 1
ATOM 588 N N . VAL A 1 78 ? -6.417 -6.539 -1.559 1.00 68.69 78 VAL A N 1
ATOM 589 C CA . VAL A 1 78 ? -6.893 -5.724 -0.431 1.00 68.69 78 VAL A CA 1
ATOM 590 C C . VAL A 1 78 ? -7.625 -6.648 0.542 1.00 68.69 78 VAL A C 1
ATOM 592 O O . VAL A 1 78 ? -8.731 -7.090 0.260 1.00 68.69 78 VAL A O 1
ATOM 595 N N . VAL A 1 79 ? -6.986 -6.965 1.669 1.00 80.56 79 VAL A N 1
ATOM 596 C CA . VAL A 1 79 ? -7.549 -7.824 2.727 1.00 80.56 79 VAL A CA 1
ATOM 597 C C . VAL A 1 79 ? -7.932 -7.035 3.976 1.00 80.56 79 VAL A C 1
ATOM 599 O O . VAL A 1 79 ? -8.457 -7.603 4.916 1.00 80.56 79 VAL A O 1
ATOM 602 N N . ILE A 1 80 ? -7.696 -5.725 4.003 1.00 87.31 80 ILE A N 1
ATOM 603 C CA . ILE A 1 80 ? -8.211 -4.830 5.041 1.00 87.31 80 ILE A CA 1
ATOM 604 C C . ILE A 1 80 ? -8.966 -3.732 4.311 1.00 87.31 80 ILE A C 1
ATOM 606 O O . ILE A 1 80 ? -8.378 -3.006 3.506 1.00 87.31 80 ILE A O 1
ATOM 610 N N . THR A 1 81 ? -10.263 -3.628 4.574 1.00 88.19 81 THR A N 1
ATOM 611 C CA . THR A 1 81 ? -11.096 -2.550 4.042 1.00 88.19 81 THR A CA 1
ATOM 612 C C . THR A 1 81 ? -11.323 -1.533 5.140 1.00 88.19 81 THR A C 1
ATOM 614 O O . THR A 1 81 ? -11.727 -1.886 6.248 1.00 88.19 81 THR A O 1
ATOM 617 N N . THR A 1 82 ? -11.073 -0.269 4.832 1.00 93.25 82 THR A N 1
ATOM 618 C CA . THR A 1 82 ? -11.237 0.856 5.748 1.00 93.25 82 THR A CA 1
ATOM 619 C C . THR A 1 82 ? -12.340 1.787 5.263 1.00 93.25 82 THR A C 1
ATOM 621 O O . THR A 1 82 ? -12.601 1.900 4.065 1.00 93.25 82 THR A O 1
ATOM 624 N N . ILE A 1 83 ? -12.978 2.474 6.204 1.00 94.44 83 ILE A N 1
ATOM 625 C CA . ILE A 1 83 ? -13.933 3.553 5.953 1.00 94.44 83 ILE A CA 1
ATOM 626 C C . ILE A 1 83 ? -13.537 4.790 6.756 1.00 94.44 83 ILE A C 1
ATOM 628 O O . ILE A 1 83 ? -12.880 4.691 7.794 1.00 94.44 83 ILE A O 1
ATOM 632 N N . GLN A 1 84 ? -13.962 5.956 6.279 1.00 96.69 84 GLN A N 1
ATOM 633 C CA . GLN A 1 84 ? -13.820 7.210 7.010 1.00 96.69 84 GLN A CA 1
ATOM 634 C C . GLN A 1 84 ? -15.043 7.413 7.918 1.00 96.69 84 GLN A C 1
ATOM 636 O O . GLN A 1 84 ? -16.171 7.460 7.429 1.00 96.69 84 GLN A O 1
ATOM 641 N N . ALA A 1 85 ? -14.827 7.550 9.228 1.00 93.94 85 ALA A N 1
ATOM 642 C CA . ALA A 1 85 ? -15.865 7.841 10.217 1.00 93.94 85 ALA A CA 1
ATOM 643 C C . ALA A 1 85 ? -15.492 9.112 10.999 1.00 93.94 85 ALA A C 1
ATOM 645 O O . ALA A 1 85 ? -14.779 9.066 12.004 1.00 93.94 85 ALA A O 1
ATOM 646 N N . GLY A 1 86 ? -15.944 10.267 10.505 1.00 93.31 86 GLY A N 1
ATOM 647 C CA . GLY A 1 86 ? -15.462 11.565 10.984 1.00 93.31 86 GLY A CA 1
ATOM 648 C C . GLY A 1 86 ? -13.967 11.724 10.695 1.00 93.31 86 GLY A C 1
ATOM 649 O O . GLY A 1 86 ? -13.522 11.497 9.572 1.00 93.31 86 GLY A O 1
ATOM 650 N N . GLU A 1 87 ? -13.178 12.057 11.712 1.00 92.69 87 GLU A N 1
ATOM 651 C CA . GLU A 1 87 ? -11.715 12.199 11.609 1.00 92.69 87 GLU A CA 1
ATOM 652 C C . GLU A 1 87 ? -10.957 10.869 11.748 1.00 92.69 87 GLU A C 1
ATOM 654 O O . GLU A 1 87 ? -9.731 10.844 11.758 1.00 92.69 87 GLU A O 1
ATOM 659 N N . ARG A 1 88 ? -11.672 9.747 11.888 1.00 94.75 88 ARG A N 1
ATOM 6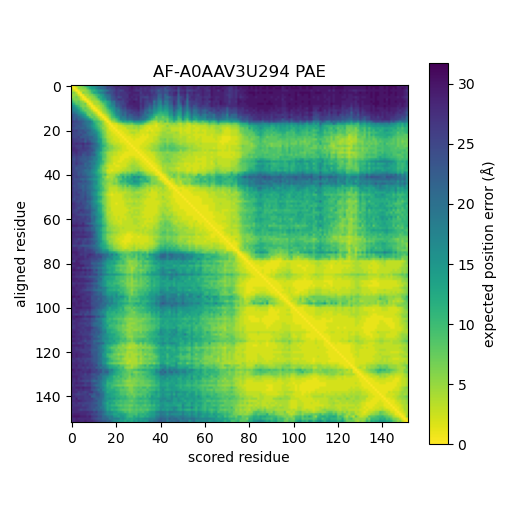60 C CA . ARG A 1 88 ? -11.074 8.438 12.162 1.00 94.75 88 ARG A CA 1
ATOM 661 C C . ARG A 1 88 ? -11.140 7.526 10.950 1.00 94.75 88 ARG A C 1
ATOM 663 O O . ARG A 1 88 ? -12.164 7.451 10.270 1.00 94.75 88 ARG A O 1
ATOM 670 N N . VAL A 1 89 ? -10.074 6.756 10.756 1.00 96.75 89 VAL A N 1
ATOM 671 C CA . VAL A 1 89 ? -10.039 5.644 9.805 1.00 96.75 89 VAL A CA 1
ATOM 672 C C . VAL A 1 89 ? -10.402 4.36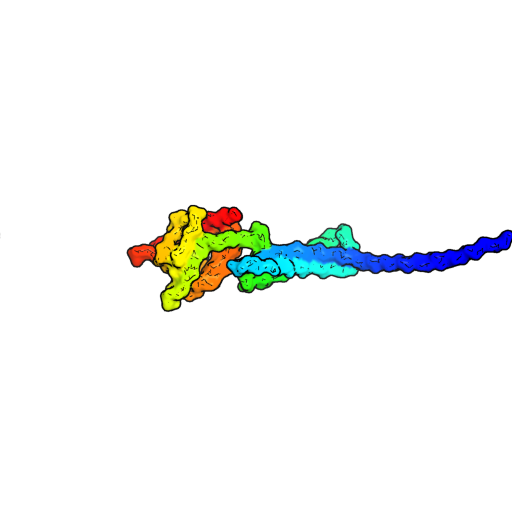3 10.544 1.00 96.75 89 VAL A C 1
ATOM 674 O O . VAL A 1 89 ? -9.685 3.938 11.444 1.00 96.75 89 VAL A O 1
ATOM 677 N N . VAL A 1 90 ? -11.528 3.754 10.182 1.00 96.38 90 VAL A N 1
ATOM 678 C CA . VAL A 1 90 ? -12.066 2.565 10.856 1.00 96.38 90 VAL A CA 1
ATOM 679 C C . VAL A 1 90 ? -11.961 1.362 9.936 1.00 96.38 90 VAL A C 1
ATOM 681 O O . VAL A 1 90 ? -12.275 1.450 8.749 1.00 96.38 90 VAL A O 1
ATOM 684 N N . VAL A 1 91 ? -11.552 0.221 10.477 1.00 95.06 91 VAL A N 1
ATOM 685 C CA . VAL A 1 91 ? -11.569 -1.054 9.765 1.00 95.06 91 VAL A CA 1
ATOM 686 C C . VAL A 1 91 ? -13.016 -1.509 9.609 1.00 95.06 91 VAL A C 1
ATOM 688 O O . VAL A 1 91 ? -13.703 -1.810 10.582 1.00 95.06 91 VAL A O 1
ATOM 691 N N . GLN A 1 92 ? -13.489 -1.572 8.371 1.00 94.62 92 GLN A N 1
ATO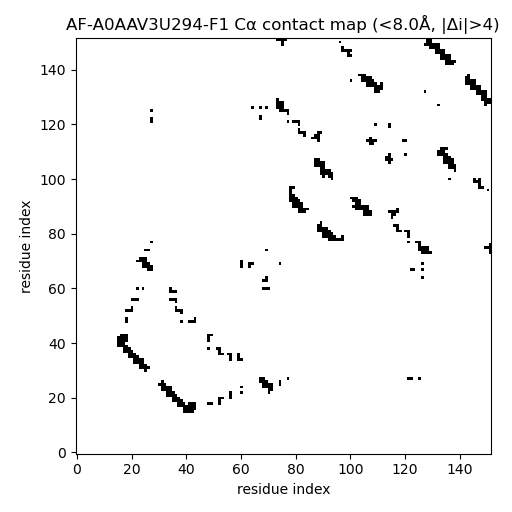M 692 C CA . GLN A 1 92 ? -14.820 -2.069 8.037 1.00 94.62 92 GLN A CA 1
ATOM 693 C C . GLN A 1 92 ? -14.842 -3.595 7.982 1.00 94.62 92 GLN A C 1
ATOM 695 O O . GLN A 1 92 ? -15.738 -4.226 8.538 1.00 94.62 92 GLN A O 1
ATOM 700 N N . SER A 1 93 ? -13.867 -4.189 7.297 1.00 90.88 93 SER A N 1
ATOM 701 C CA . SER A 1 93 ? -13.772 -5.634 7.125 1.00 90.88 93 SER A CA 1
ATOM 702 C C . SER A 1 93 ? -12.325 -6.082 6.995 1.00 90.88 93 SER A C 1
ATOM 704 O O . SER A 1 93 ? -11.443 -5.319 6.591 1.00 90.88 93 SER A O 1
ATOM 706 N N . VAL A 1 94 ? -12.103 -7.343 7.345 1.00 90.69 94 VAL A N 1
ATOM 707 C CA . VAL A 1 94 ? -10.811 -8.017 7.266 1.00 90.69 94 VAL A CA 1
ATOM 708 C C . VAL A 1 94 ? -11.003 -9.336 6.529 1.00 90.69 94 VAL A C 1
ATOM 710 O O . VAL A 1 94 ? -11.991 -10.035 6.744 1.00 90.69 94 VAL A O 1
ATOM 713 N N . GLY A 1 95 ? -10.093 -9.634 5.611 1.00 85.06 95 GLY A N 1
ATOM 714 C CA . GLY A 1 95 ? -10.032 -10.889 4.882 1.00 85.06 95 GLY A CA 1
ATOM 715 C C . GLY A 1 95 ? -9.434 -11.991 5.748 1.00 85.06 95 GLY A C 1
ATOM 716 O O . GLY A 1 95 ? -8.730 -11.725 6.717 1.00 85.06 95 GLY A O 1
ATOM 717 N N . GLU A 1 96 ? -9.680 -13.238 5.358 1.00 79.75 96 GLU A N 1
ATOM 718 C CA . GLU A 1 96 ? -9.340 -14.433 6.147 1.00 79.75 96 GLU A CA 1
ATOM 719 C C . GLU A 1 96 ? -7.841 -14.587 6.453 1.00 79.75 96 GLU A C 1
ATOM 721 O O . GLU A 1 96 ? -7.470 -15.247 7.418 1.00 79.75 96 GLU A O 1
ATOM 726 N N . SER A 1 97 ? -6.968 -13.966 5.654 1.00 77.12 97 SER A N 1
ATOM 727 C CA . SER A 1 97 ? -5.515 -14.010 5.844 1.00 77.12 97 SER A CA 1
ATOM 728 C C . SER A 1 97 ? -4.988 -13.012 6.883 1.00 77.12 97 SER A C 1
ATOM 730 O O . SER A 1 97 ? -3.782 -12.962 7.103 1.00 77.12 97 SER A O 1
ATOM 732 N N . VAL A 1 98 ? -5.852 -12.175 7.464 1.00 80.38 98 VAL A N 1
ATOM 733 C CA . VAL A 1 98 ? -5.486 -11.140 8.439 1.00 80.38 98 VAL A CA 1
ATOM 734 C C . VAL A 1 98 ? -5.940 -11.591 9.817 1.00 80.38 98 VAL A C 1
ATOM 736 O O . VAL A 1 98 ? -7.130 -11.788 10.050 1.00 80.38 98 VAL A O 1
ATOM 739 N N . VAL A 1 99 ? -4.992 -11.759 10.737 1.00 78.69 99 VAL A N 1
ATOM 740 C CA . VAL A 1 99 ? -5.274 -12.313 12.073 1.00 78.69 99 VAL A CA 1
ATOM 741 C C . VAL A 1 99 ? -5.125 -11.292 13.196 1.00 78.69 99 VAL A C 1
ATOM 743 O O . VAL A 1 99 ? -5.690 -11.485 14.275 1.00 78.69 99 VAL A O 1
ATOM 746 N N . SER A 1 100 ? -4.387 -10.204 12.973 1.00 88.19 100 SER A N 1
ATOM 747 C CA . SER A 1 100 ? -4.013 -9.280 14.044 1.00 88.19 100 SER A CA 1
ATOM 748 C C . SER A 1 100 ? -4.914 -8.041 14.079 1.00 88.19 100 SER A C 1
ATOM 750 O O . SER A 1 100 ? -5.244 -7.561 15.168 1.00 88.19 100 SER A O 1
ATOM 752 N N . VAL A 1 101 ? -5.382 -7.565 12.922 1.00 92.19 101 VAL A N 1
ATOM 753 C CA . VAL A 1 101 ? -6.395 -6.498 12.781 1.00 92.19 101 VAL A CA 1
ATOM 754 C C . VAL A 1 101 ? -7.820 -7.070 12.814 1.00 92.19 101 VAL A C 1
ATOM 756 O O . VAL A 1 101 ? -8.081 -8.152 12.295 1.00 92.19 101 VAL A O 1
ATOM 759 N N . ARG A 1 102 ? -8.764 -6.338 13.415 1.00 93.94 102 ARG A N 1
ATOM 760 C CA . ARG A 1 102 ? -10.180 -6.718 13.544 1.00 93.94 102 ARG A CA 1
ATOM 761 C C . ARG A 1 102 ? -11.092 -5.647 12.959 1.00 93.94 102 ARG A C 1
ATOM 763 O O . ARG A 1 102 ? -10.743 -4.471 12.909 1.00 93.94 102 ARG A O 1
ATOM 770 N N . ALA A 1 103 ? -12.293 -6.050 12.548 1.00 94.50 103 ALA A N 1
ATOM 771 C CA . ALA A 1 103 ? -13.343 -5.091 12.222 1.00 94.50 103 ALA A CA 1
ATOM 772 C C . ALA A 1 103 ? -13.615 -4.174 13.429 1.00 94.50 103 ALA A C 1
ATOM 774 O O . ALA A 1 103 ? -13.551 -4.624 14.571 1.00 94.50 103 ALA A O 1
ATOM 775 N N . GLN A 1 104 ? -13.938 -2.909 13.150 1.00 95.88 104 GLN A N 1
ATOM 776 C CA . GLN A 1 104 ? -14.145 -1.812 14.107 1.00 95.88 104 GLN A CA 1
ATOM 777 C C . GLN A 1 104 ? -12.887 -1.259 14.790 1.00 95.88 104 GLN A C 1
ATOM 779 O O . GLN A 1 104 ? -12.989 -0.247 15.485 1.00 95.88 104 GLN A O 1
ATOM 784 N N . ASP A 1 105 ? -11.707 -1.836 14.555 1.00 96.75 105 ASP A N 1
ATOM 785 C CA . ASP A 1 105 ? -10.456 -1.194 14.957 1.00 96.75 105 ASP A CA 1
ATOM 786 C C . ASP A 1 105 ? -10.344 0.198 14.315 1.00 96.75 105 ASP A C 1
ATOM 788 O O . ASP A 1 105 ? -10.656 0.380 13.135 1.00 96.75 105 ASP A O 1
ATOM 792 N N . ILE A 1 106 ? -9.858 1.184 15.069 1.00 96.56 106 ILE A N 1
ATOM 793 C CA . ILE A 1 106 ? -9.527 2.503 14.516 1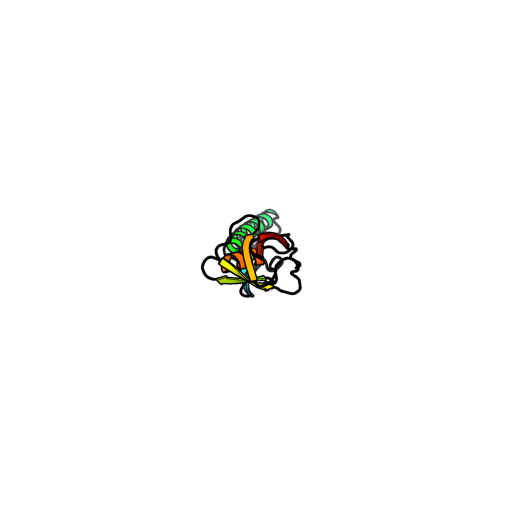.00 96.56 106 ILE A CA 1
ATOM 794 C C . ILE A 1 106 ? -8.035 2.524 14.211 1.00 96.56 106 ILE A C 1
ATOM 796 O O . ILE A 1 106 ? -7.226 2.384 15.121 1.00 96.56 106 ILE A O 1
ATOM 800 N N . ILE A 1 107 ? -7.655 2.726 12.956 1.00 96.19 107 ILE A N 1
ATOM 801 C CA . ILE A 1 107 ? -6.250 2.850 12.564 1.00 96.19 107 ILE A CA 1
ATOM 802 C C . ILE A 1 107 ? -5.743 4.228 12.990 1.00 96.19 107 ILE A C 1
ATOM 804 O O . ILE A 1 107 ? -6.305 5.248 12.601 1.00 96.19 107 ILE A O 1
ATOM 808 N N . LEU A 1 108 ? -4.675 4.241 13.787 1.00 96.00 108 LEU A N 1
ATOM 809 C CA . LEU A 1 108 ? -3.989 5.453 14.238 1.00 96.00 108 LEU A CA 1
ATOM 810 C C . LEU A 1 108 ? -2.749 5.733 13.384 1.00 96.00 108 LEU A C 1
ATOM 812 O O . LEU A 1 108 ? -2.502 6.874 12.997 1.00 96.00 108 LEU A O 1
ATOM 816 N N . SER A 1 109 ? -1.965 4.693 13.086 1.00 96.12 109 SER A N 1
ATOM 817 C CA . SER A 1 109 ? -0.770 4.806 12.250 1.00 96.12 109 SER A CA 1
ATOM 818 C C . SER A 1 109 ? -0.442 3.511 11.512 1.00 96.12 109 SER A C 1
ATOM 820 O O . SER A 1 109 ? -0.829 2.422 11.942 1.00 96.12 109 SER A O 1
ATOM 822 N N . ILE A 1 110 ? 0.291 3.638 10.407 1.00 94.19 110 ILE A N 1
ATOM 823 C CA . ILE A 1 110 ? 0.854 2.529 9.632 1.00 94.19 110 ILE A CA 1
ATOM 824 C C . ILE A 1 110 ? 2.353 2.797 9.455 1.00 94.19 110 ILE A C 1
ATOM 826 O O . ILE A 1 110 ? 2.740 3.875 9.023 1.00 94.19 110 ILE A O 1
ATOM 830 N N . ASP A 1 111 ? 3.199 1.839 9.834 1.00 94.00 111 ASP A N 1
ATOM 831 C CA . ASP A 1 111 ? 4.665 1.948 9.867 1.00 94.00 111 ASP A CA 1
ATOM 832 C C . ASP A 1 111 ? 5.167 3.218 10.595 1.00 94.00 111 ASP A C 1
ATOM 834 O O . ASP A 1 111 ? 6.212 3.776 10.275 1.00 94.00 111 ASP A O 1
ATOM 838 N N . GLY A 1 112 ? 4.416 3.672 11.606 1.00 93.56 112 GLY A N 1
ATOM 839 C CA . GLY A 1 112 ? 4.718 4.875 12.389 1.00 93.56 112 GLY A CA 1
ATOM 840 C C . GLY A 1 112 ? 4.183 6.185 11.798 1.00 93.56 112 GLY A C 1
ATOM 841 O O . GLY A 1 112 ? 4.185 7.196 12.497 1.00 93.56 112 GLY A O 1
ATOM 842 N N . GLU A 1 113 ? 3.661 6.180 10.571 1.00 94.44 113 GLU A N 1
ATOM 843 C CA . GLU A 1 113 ? 3.038 7.351 9.951 1.00 94.44 113 GLU A CA 1
ATOM 844 C C . GLU A 1 113 ? 1.564 7.448 10.347 1.00 94.44 113 GLU A C 1
ATOM 846 O O . GLU A 1 113 ? 0.813 6.478 10.230 1.00 94.44 113 GLU A O 1
ATOM 851 N N . ALA A 1 114 ? 1.144 8.614 10.845 1.00 95.19 114 ALA A N 1
ATOM 852 C CA . ALA A 1 114 ? -0.240 8.848 11.238 1.00 95.19 114 ALA A CA 1
ATOM 853 C C . ALA A 1 114 ? -1.179 8.748 10.030 1.00 95.19 114 ALA A C 1
ATOM 855 O O . ALA A 1 114 ? -0.887 9.272 8.955 1.00 95.19 114 ALA A O 1
ATOM 856 N N . VAL A 1 115 ? -2.326 8.103 10.227 1.00 93.75 115 VAL A N 1
ATOM 857 C CA . VAL A 1 115 ? -3.298 7.854 9.162 1.00 93.75 115 VAL A CA 1
ATOM 858 C C . VAL A 1 115 ? -4.583 8.611 9.450 1.00 93.75 115 VAL A C 1
ATOM 860 O O . VAL A 1 115 ? -5.311 8.284 10.381 1.00 93.75 115 VAL A O 1
ATOM 863 N N . ASN A 1 116 ? -4.885 9.592 8.601 1.00 92.75 116 ASN A N 1
ATOM 864 C CA . ASN A 1 116 ? -6.075 10.441 8.740 1.00 92.75 116 ASN A CA 1
ATOM 865 C C . ASN A 1 116 ? -7.091 10.235 7.605 1.00 92.75 116 ASN A C 1
ATOM 867 O O . ASN A 1 116 ? -8.203 10.759 7.663 1.00 92.75 116 ASN A O 1
ATOM 871 N N . ASN A 1 117 ? -6.714 9.479 6.571 1.00 94.56 117 ASN A N 1
ATOM 872 C CA . ASN A 1 117 ? -7.510 9.267 5.372 1.00 94.56 117 ASN A CA 1
ATOM 873 C C . ASN A 1 117 ? -7.590 7.770 5.031 1.00 94.56 117 ASN A C 1
ATOM 875 O O . ASN A 1 117 ? -6.574 7.097 4.839 1.00 94.56 117 ASN A O 1
ATOM 879 N N . ALA A 1 118 ? -8.814 7.246 4.942 1.00 92.88 118 ALA A N 1
ATOM 880 C CA . ALA A 1 118 ? -9.051 5.832 4.658 1.00 92.88 118 ALA A CA 1
ATOM 881 C C . ALA A 1 118 ? -8.547 5.387 3.271 1.00 92.88 118 ALA A C 1
ATOM 883 O O . ALA A 1 118 ? -8.072 4.259 3.127 1.00 92.88 118 ALA A O 1
ATOM 884 N N . GLU A 1 119 ? -8.622 6.255 2.259 1.00 89.06 119 GLU A N 1
ATOM 885 C CA . GLU A 1 119 ? -8.164 5.961 0.899 1.00 89.06 119 GLU A CA 1
ATOM 886 C C . GLU A 1 119 ? -6.635 5.876 0.827 1.00 89.06 119 GLU A C 1
ATOM 888 O O . GLU A 1 119 ? -6.095 4.958 0.207 1.00 89.06 119 GLU A O 1
ATOM 893 N N . GLU A 1 120 ? -5.928 6.786 1.498 1.00 87.62 120 GLU A N 1
ATOM 894 C CA . GLU A 1 120 ? -4.464 6.745 1.604 1.00 87.62 120 GLU A CA 1
ATOM 895 C C . GLU A 1 120 ? -3.997 5.489 2.339 1.00 87.62 120 GLU A C 1
ATOM 897 O O . GLU A 1 120 ? -3.099 4.799 1.856 1.00 87.62 120 GLU A O 1
ATOM 902 N N . ALA A 1 121 ? -4.671 5.122 3.434 1.00 89.38 121 ALA A N 1
ATOM 903 C CA . ALA A 1 121 ? -4.407 3.875 4.149 1.00 89.38 121 ALA A CA 1
ATOM 904 C C . ALA A 1 121 ? -4.558 2.657 3.225 1.00 89.38 121 ALA A C 1
ATOM 906 O O . ALA A 1 121 ? -3.685 1.791 3.167 1.00 89.38 121 ALA A O 1
ATOM 907 N N . LYS A 1 122 ? -5.650 2.607 2.450 1.00 87.25 122 LYS A N 1
ATOM 908 C CA . LYS A 1 122 ? -5.914 1.521 1.500 1.00 87.25 122 LYS A CA 1
ATOM 909 C C . LYS A 1 122 ? -4.838 1.447 0.413 1.00 87.25 122 LYS A C 1
ATOM 911 O O . LYS A 1 122 ? -4.341 0.354 0.139 1.00 87.25 122 LYS A O 1
ATOM 916 N N . LYS A 1 123 ? -4.460 2.587 -0.179 1.00 84.19 123 LYS A N 1
ATOM 917 C CA . LYS A 1 123 ? -3.380 2.686 -1.180 1.00 84.19 123 LYS A CA 1
ATOM 918 C C . LYS A 1 123 ? -2.057 2.188 -0.607 1.00 84.19 123 LYS A C 1
ATOM 920 O O . LYS A 1 123 ? -1.418 1.331 -1.213 1.00 84.19 123 LYS A O 1
ATOM 925 N N . TYR A 1 124 ? -1.693 2.669 0.580 1.00 86.50 124 TYR A N 1
ATOM 926 C CA . TYR A 1 124 ? -0.466 2.281 1.264 1.00 86.50 124 TYR A CA 1
ATOM 927 C C . TYR A 1 124 ? -0.408 0.774 1.489 1.00 86.50 124 TYR A C 1
ATOM 929 O O . TYR A 1 124 ? 0.546 0.110 1.084 1.00 86.50 124 TYR A O 1
ATOM 937 N N . LEU A 1 125 ? -1.463 0.221 2.094 1.00 85.44 125 LEU A N 1
ATOM 938 C CA . LEU A 1 125 ? -1.544 -1.200 2.384 1.00 85.44 125 LEU A CA 1
ATOM 939 C C . LEU A 1 125 ? -1.428 -2.008 1.090 1.00 85.44 125 LEU A C 1
ATOM 941 O O . LEU A 1 125 ? -0.635 -2.947 1.042 1.00 85.44 125 LEU A O 1
ATOM 945 N N . PHE A 1 126 ? -2.170 -1.650 0.039 1.00 84.12 126 PHE A N 1
ATOM 946 C CA . PHE A 1 126 ? -2.155 -2.344 -1.255 1.00 84.12 126 PHE A CA 1
ATOM 947 C C . PHE A 1 126 ? -0.745 -2.499 -1.857 1.00 84.12 126 PHE A C 1
ATOM 949 O O . PHE A 1 126 ? -0.453 -3.538 -2.450 1.00 84.12 126 PHE A O 1
ATOM 956 N N . GLY A 1 127 ? 0.139 -1.521 -1.642 1.00 78.31 127 GLY A N 1
ATOM 957 C CA . GLY A 1 127 ? 1.520 -1.531 -2.128 1.00 78.31 127 GLY A CA 1
ATOM 958 C C . GLY A 1 127 ? 2.546 -2.306 -1.293 1.00 78.31 127 GLY A C 1
ATOM 959 O O . GLY A 1 127 ? 3.694 -2.424 -1.715 1.00 78.31 127 GLY A O 1
ATOM 960 N N . LYS A 1 128 ? 2.182 -2.806 -0.106 1.00 80.38 128 LYS A N 1
ATOM 961 C CA . LYS A 1 128 ? 3.114 -3.397 0.877 1.00 80.38 128 LYS A CA 1
ATOM 962 C C . LYS A 1 128 ? 3.055 -4.927 0.930 1.00 80.38 128 LYS A C 1
ATOM 964 O O . LYS A 1 128 ? 2.972 -5.527 1.998 1.00 80.38 128 LYS A O 1
ATOM 969 N N . VAL A 1 129 ? 3.071 -5.587 -0.223 1.00 76.19 129 VAL A N 1
ATOM 970 C CA . VAL A 1 129 ? 3.059 -7.059 -0.287 1.00 76.19 129 VAL A CA 1
ATOM 971 C C . VAL A 1 129 ? 4.411 -7.648 0.080 1.00 76.19 129 VAL A C 1
ATOM 973 O O . VAL A 1 129 ? 5.453 -7.096 -0.266 1.00 76.19 129 VAL A O 1
ATOM 976 N N . GLY A 1 130 ? 4.408 -8.789 0.771 1.00 74.06 130 GLY A N 1
ATOM 977 C CA . GLY A 1 130 ? 5.621 -9.526 1.127 1.00 74.06 130 GLY A CA 1
ATOM 978 C C . GLY A 1 130 ? 6.474 -8.859 2.207 1.00 74.06 130 GLY A C 1
ATOM 979 O O . GLY A 1 130 ? 7.450 -9.455 2.650 1.00 74.06 130 GLY A O 1
ATOM 980 N N . SER A 1 131 ? 6.107 -7.655 2.648 1.00 81.00 131 SER A N 1
ATOM 981 C CA . SER A 1 131 ? 6.749 -6.945 3.753 1.00 81.00 131 SER A CA 1
ATOM 982 C C . SER A 1 131 ? 5.824 -6.941 4.969 1.00 81.00 131 SER A C 1
ATOM 984 O O . SER A 1 131 ? 4.613 -6.766 4.798 1.00 81.00 131 SER A O 1
ATOM 986 N N . PRO A 1 132 ? 6.353 -7.132 6.190 1.00 85.81 132 PRO A N 1
ATOM 987 C CA . PRO A 1 132 ? 5.569 -6.896 7.391 1.00 85.81 132 PRO A CA 1
ATOM 988 C C . PRO A 1 132 ? 5.187 -5.415 7.468 1.00 85.81 132 PRO A C 1
ATOM 990 O O . PRO A 1 132 ? 6.008 -4.547 7.167 1.00 85.81 132 PRO A O 1
ATOM 993 N N . VAL A 1 133 ? 3.949 -5.142 7.870 1.00 90.31 133 VAL A N 1
ATOM 994 C CA . VAL A 1 133 ? 3.446 -3.783 8.101 1.00 90.31 133 VAL A CA 1
ATOM 995 C C . VAL A 1 133 ? 3.036 -3.660 9.560 1.00 90.31 133 VAL A C 1
ATOM 997 O O . VAL A 1 133 ? 2.277 -4.493 10.057 1.00 90.31 133 VAL A O 1
ATOM 1000 N N . ASN A 1 134 ? 3.519 -2.627 10.245 1.00 93.25 134 ASN A N 1
ATOM 1001 C CA . ASN A 1 134 ? 3.133 -2.343 11.623 1.00 93.25 134 ASN A CA 1
ATOM 1002 C C . ASN A 1 134 ? 1.945 -1.389 11.632 1.00 93.25 134 ASN A C 1
ATOM 1004 O O . ASN A 1 134 ? 2.058 -0.246 11.203 1.00 93.25 134 ASN A O 1
ATOM 1008 N N . ILE A 1 135 ? 0.805 -1.837 12.135 1.00 94.62 135 ILE A N 1
ATOM 1009 C CA . ILE A 1 135 ? -0.412 -1.035 12.214 1.00 94.62 135 ILE A CA 1
ATOM 1010 C C . ILE A 1 135 ? -0.684 -0.764 13.689 1.00 94.62 135 ILE A C 1
ATOM 1012 O O . ILE A 1 135 ? -0.826 -1.692 14.483 1.00 94.62 135 ILE A O 1
ATOM 1016 N N . THR A 1 136 ? -0.760 0.506 14.073 1.00 96.44 136 THR A N 1
ATOM 1017 C CA . THR A 1 136 ? -1.231 0.882 15.408 1.00 96.44 136 THR A CA 1
ATOM 1018 C C . THR A 1 136 ? -2.728 1.109 15.328 1.00 96.44 136 THR A C 1
ATOM 1020 O O . THR A 1 136 ? -3.181 1.990 14.595 1.00 96.44 136 THR A O 1
ATOM 1023 N N . VAL A 1 137 ? -3.494 0.335 16.090 1.00 97.00 137 VAL A N 1
ATOM 1024 C CA . VAL A 1 137 ? -4.951 0.448 16.161 1.00 97.00 137 VAL A CA 1
ATOM 1025 C C . VAL A 1 137 ? -5.411 0.838 17.559 1.00 97.00 137 VAL A C 1
ATOM 1027 O O . VAL A 1 137 ? -4.806 0.441 18.551 1.00 97.00 137 VAL A O 1
ATOM 1030 N N . LEU A 1 138 ? -6.500 1.593 17.659 1.00 97.06 138 LEU A N 1
ATOM 1031 C CA . LEU A 1 138 ? -7.256 1.746 18.894 1.00 97.06 138 LEU A CA 1
ATOM 1032 C C . LEU A 1 138 ? -8.308 0.634 18.950 1.00 97.06 138 LEU A C 1
ATOM 1034 O O . LEU A 1 138 ? -9.219 0.596 18.121 1.00 97.06 138 LEU A O 1
ATOM 1038 N N . ARG A 1 139 ? -8.181 -0.243 19.945 1.00 96.81 139 ARG A N 1
ATOM 1039 C CA . ARG A 1 139 ? -9.107 -1.340 20.235 1.00 96.81 139 ARG A CA 1
ATOM 1040 C C . ARG A 1 139 ? -9.468 -1.288 21.711 1.00 96.81 139 ARG A C 1
ATOM 1042 O O . ARG A 1 139 ? -8.577 -1.195 22.550 1.00 96.81 139 ARG A O 1
ATOM 1049 N N . ASP A 1 140 ? -10.758 -1.301 22.033 1.00 94.75 140 ASP A N 1
ATOM 1050 C CA . ASP A 1 140 ? -11.240 -1.227 23.421 1.00 94.75 140 ASP A CA 1
ATOM 1051 C C . ASP A 1 140 ? -10.623 -0.049 24.212 1.00 94.75 140 ASP A C 1
ATOM 1053 O O . ASP A 1 140 ? -10.201 -0.189 25.361 1.00 94.75 140 ASP A O 1
ATOM 1057 N N . ASN A 1 141 ? -10.519 1.121 23.563 1.00 94.50 141 ASN A N 1
ATOM 1058 C CA . ASN A 1 141 ? -9.874 2.340 24.079 1.00 94.50 141 ASN A CA 1
ATOM 1059 C C . ASN A 1 141 ? -8.382 2.200 24.442 1.00 94.50 141 ASN A C 1
ATOM 1061 O O . ASN A 1 141 ? -7.847 3.019 25.190 1.00 94.50 141 ASN A O 1
ATOM 1065 N N . LYS A 1 142 ? -7.685 1.197 23.900 1.00 96.06 142 LYS A N 1
ATOM 1066 C CA . LYS A 1 142 ? -6.241 1.001 24.071 1.00 96.06 142 LYS A CA 1
ATOM 1067 C C . LYS A 1 142 ? -5.539 0.967 22.723 1.00 96.06 142 LYS A C 1
ATOM 1069 O O . LYS A 1 142 ? -6.028 0.355 21.777 1.00 96.06 142 LYS A O 1
ATOM 1074 N N . ALA A 1 143 ? -4.385 1.622 22.643 1.00 94.88 143 ALA A N 1
ATOM 1075 C CA . ALA A 1 143 ? -3.523 1.517 21.477 1.00 94.88 143 ALA A CA 1
ATOM 1076 C C . ALA A 1 143 ? -2.826 0.149 21.486 1.00 94.88 143 ALA A C 1
ATOM 1078 O O . ALA A 1 143 ? -2.177 -0.218 22.466 1.00 94.88 143 ALA A O 1
ATOM 1079 N N . VAL A 1 144 ? -2.974 -0.598 20.397 1.00 96.12 144 VAL A N 1
ATOM 1080 C CA . VAL A 1 144 ? -2.364 -1.909 20.179 1.00 96.12 144 VAL A CA 1
ATOM 1081 C C . VAL A 1 144 ? -1.568 -1.838 18.884 1.00 96.12 144 VAL A C 1
ATOM 1083 O O . VAL A 1 144 ? -2.096 -1.429 17.853 1.00 96.12 144 VAL A O 1
ATOM 1086 N N . ILE A 1 145 ? -0.298 -2.233 18.935 1.00 93.81 145 ILE A N 1
ATOM 1087 C CA . ILE A 1 145 ? 0.522 -2.401 17.735 1.00 93.81 145 ILE A CA 1
ATOM 1088 C C . ILE A 1 145 ? 0.337 -3.832 17.257 1.00 93.81 145 ILE A C 1
ATOM 1090 O O . ILE A 1 145 ? 0.518 -4.777 18.026 1.00 93.81 145 ILE A O 1
ATOM 1094 N N . VAL A 1 146 ? -0.024 -3.982 15.990 1.00 92.44 146 VAL A N 1
ATOM 1095 C CA . VAL A 1 146 ? -0.169 -5.275 15.338 1.00 92.44 146 VAL A CA 1
ATOM 1096 C C . VAL A 1 146 ? 0.717 -5.335 14.105 1.00 92.44 146 VAL A C 1
ATOM 1098 O O . VAL A 1 146 ? 0.799 -4.375 13.341 1.00 92.44 146 VAL A O 1
ATOM 1101 N N . THR A 1 147 ? 1.399 -6.459 13.917 1.00 88.94 147 THR A N 1
ATOM 1102 C CA . THR A 1 147 ? 2.248 -6.687 12.746 1.00 88.94 147 THR A CA 1
ATOM 1103 C C . THR A 1 147 ? 1.520 -7.621 11.797 1.00 88.94 147 THR A C 1
ATOM 1105 O O . THR A 1 147 ? 1.166 -8.737 12.171 1.00 88.94 147 THR A O 1
ATOM 1108 N N . GLU A 1 148 ? 1.294 -7.166 10.568 1.00 83.69 148 GLU A N 1
ATOM 1109 C CA . GLU A 1 148 ? 0.619 -7.953 9.540 1.00 83.69 148 GLU A CA 1
ATOM 1110 C C . GLU A 1 148 ? 1.599 -8.455 8.488 1.00 83.69 148 GLU A C 1
ATOM 1112 O O . GLU A 1 148 ? 2.321 -7.679 7.856 1.00 83.69 148 GLU A O 1
ATOM 1117 N N . HIS A 1 149 ? 1.589 -9.771 8.275 1.00 78.44 149 HIS A N 1
ATOM 1118 C CA . HIS A 1 149 ? 2.366 -10.427 7.232 1.00 78.44 149 HIS A CA 1
ATOM 1119 C C . HIS A 1 149 ? 1.515 -10.563 5.978 1.00 78.44 149 HIS A C 1
ATOM 1121 O O . HIS A 1 149 ? 0.549 -11.322 5.928 1.00 78.44 149 HIS A O 1
ATOM 1127 N N . ARG A 1 150 ? 1.878 -9.817 4.937 1.00 71.50 150 ARG A N 1
ATOM 1128 C CA . ARG A 1 150 ? 1.100 -9.779 3.702 1.00 71.50 150 ARG A CA 1
ATOM 1129 C C . ARG A 1 150 ? 1.598 -10.839 2.726 1.00 71.50 150 ARG A C 1
ATOM 1131 O O . ARG A 1 150 ? 2.603 -10.624 2.049 1.00 71.50 150 ARG A O 1
ATOM 1138 N N . SER A 1 151 ? 0.904 -11.975 2.656 1.00 64.06 151 SER A N 1
ATOM 1139 C CA . SER A 1 151 ? 1.137 -12.979 1.612 1.00 64.06 151 SER A CA 1
ATOM 1140 C C . SER A 1 151 ? 0.771 -12.419 0.230 1.00 64.06 151 SER A C 1
ATOM 1142 O O . SER A 1 151 ? -0.114 -11.564 0.122 1.00 64.06 151 SER A O 1
ATOM 1144 N N . LYS A 1 152 ? 1.484 -12.879 -0.805 1.00 60.25 152 LYS A N 1
ATOM 1145 C CA . LYS A 1 152 ? 1.155 -12.594 -2.210 1.00 60.25 152 LYS A CA 1
ATOM 1146 C C . LYS A 1 152 ? -0.209 -13.171 -2.587 1.00 60.25 152 LYS A C 1
ATOM 1148 O O . LYS A 1 152 ? -0.541 -14.257 -2.062 1.00 60.25 152 LYS A O 1
#

InterPro domains:
  IPR001478 PDZ domain [PF13180] (82-143)
  IPR036034 PDZ superfamily [G3DSA:2.30.42.10] (65-151)
  IPR036034 PDZ superfamily [SSF50156] (87-143)